Protein AF-A0A6I5H1F7-F1 (afdb_monomer)

Structure (mmCIF, N/CA/C/O backbone):
data_AF-A0A6I5H1F7-F1
#
_entry.id   AF-A0A6I5H1F7-F1
#
loop_
_atom_site.group_PDB
_atom_site.id
_atom_site.type_symbol
_atom_site.label_atom_id
_atom_site.label_alt_id
_atom_site.label_comp_id
_atom_site.label_asym_id
_atom_site.label_entity_id
_atom_site.label_seq_id
_atom_site.pdbx_PDB_ins_code
_atom_site.Cartn_x
_atom_site.Cartn_y
_atom_site.Cartn_z
_atom_site.occupancy
_atom_site.B_iso_or_equiv
_atom_site.auth_seq_id
_atom_site.auth_comp_id
_atom_site.auth_asym_id
_atom_site.auth_atom_id
_atom_site.pdbx_PDB_model_num
ATOM 1 N N . MET A 1 1 ? -7.680 12.497 20.702 1.00 41.53 1 MET A N 1
ATOM 2 C CA . MET A 1 1 ? -7.778 11.546 19.573 1.00 41.53 1 MET A CA 1
ATOM 3 C C . MET A 1 1 ? -6.685 11.901 18.581 1.00 41.53 1 MET A C 1
ATOM 5 O O . MET A 1 1 ? -6.561 13.078 18.273 1.00 41.53 1 MET A O 1
ATOM 9 N N . ALA A 1 2 ? -5.859 10.942 18.157 1.00 44.16 2 ALA A N 1
ATOM 10 C CA . ALA A 1 2 ? -4.909 11.161 17.063 1.00 44.16 2 ALA A CA 1
ATOM 11 C C . ALA A 1 2 ? -5.643 10.944 15.724 1.00 44.16 2 ALA A C 1
ATOM 13 O O . ALA A 1 2 ? -6.486 10.045 15.666 1.00 44.16 2 ALA A O 1
ATOM 14 N N . PRO A 1 3 ? -5.391 11.757 14.683 1.00 44.03 3 PRO A N 1
ATOM 15 C CA . PRO A 1 3 ? -6.043 11.582 13.391 1.00 44.03 3 PRO A CA 1
ATOM 16 C C . PRO A 1 3 ? -5.675 10.220 12.788 1.00 44.03 3 PRO A C 1
ATOM 18 O O . PRO A 1 3 ? -4.517 9.805 12.835 1.00 44.03 3 PRO A O 1
ATOM 21 N N . ALA A 1 4 ? -6.662 9.529 12.217 1.00 49.78 4 ALA A N 1
ATOM 22 C CA . ALA A 1 4 ? -6.399 8.395 11.343 1.00 49.78 4 ALA A CA 1
ATOM 23 C C . ALA A 1 4 ? -5.862 8.951 10.020 1.00 49.78 4 ALA A C 1
ATOM 25 O O . ALA A 1 4 ? -6.544 9.729 9.352 1.00 49.78 4 ALA A O 1
ATOM 26 N N . TYR A 1 5 ? -4.639 8.581 9.649 1.00 52.56 5 TYR A N 1
ATOM 27 C CA . TYR A 1 5 ? -4.125 8.873 8.317 1.00 52.56 5 TYR A CA 1
ATOM 28 C C . TYR A 1 5 ? -4.832 7.935 7.337 1.00 52.56 5 TYR A C 1
ATOM 30 O O . TYR A 1 5 ? -4.542 6.740 7.291 1.00 52.56 5 TYR A O 1
ATOM 38 N N . ALA A 1 6 ? -5.821 8.472 6.620 1.00 46.50 6 ALA A N 1
ATOM 39 C CA . ALA A 1 6 ? -6.436 7.799 5.488 1.00 46.50 6 ALA A CA 1
ATOM 40 C C . ALA A 1 6 ? -5.483 7.942 4.300 1.00 46.50 6 ALA A C 1
ATOM 42 O O . ALA A 1 6 ? -5.375 9.002 3.685 1.00 46.50 6 ALA A O 1
ATOM 43 N N . CYS A 1 7 ? -4.738 6.880 4.051 1.00 60.12 7 CYS A N 1
ATOM 44 C CA . CYS A 1 7 ? -3.971 6.703 2.832 1.00 60.12 7 CYS A CA 1
ATOM 45 C C . CYS A 1 7 ? -4.904 6.086 1.772 1.00 60.12 7 CYS A C 1
ATOM 47 O O . CYS A 1 7 ? -6.022 5.674 2.106 1.00 60.12 7 CYS A O 1
ATOM 49 N N . GLY A 1 8 ? -4.513 6.095 0.495 1.00 59.34 8 GLY A N 1
ATOM 50 C CA . GLY A 1 8 ? -5.417 5.839 -0.641 1.00 59.34 8 GLY A CA 1
ATOM 51 C C . GLY A 1 8 ? -6.175 4.506 -0.573 1.00 59.34 8 GLY A C 1
ATOM 52 O O . GLY A 1 8 ? -7.180 4.330 -1.258 1.00 59.34 8 GLY A O 1
ATOM 53 N N . CYS A 1 9 ? -5.735 3.590 0.289 1.00 67.00 9 CYS A N 1
ATOM 54 C CA . CYS A 1 9 ? -6.270 2.248 0.419 1.00 67.00 9 CYS A CA 1
ATOM 55 C C . CYS A 1 9 ? -6.830 1.928 1.827 1.00 67.00 9 CYS A C 1
ATOM 57 O O . CYS A 1 9 ? -7.041 0.760 2.152 1.00 67.00 9 CYS A O 1
ATOM 59 N N . GLY A 1 10 ? -7.085 2.913 2.697 1.00 77.06 10 GLY A N 1
ATOM 60 C CA . GLY A 1 10 ? -7.856 2.698 3.934 1.00 77.06 10 GLY A CA 1
ATOM 61 C C . GLY A 1 10 ? -7.363 3.442 5.174 1.00 77.06 10 GLY A C 1
ATOM 62 O O . GLY A 1 10 ? -6.468 4.282 5.119 1.00 77.06 10 GLY A O 1
ATOM 63 N N . ALA A 1 11 ? -7.977 3.122 6.316 1.00 84.31 11 ALA A N 1
ATOM 64 C CA . ALA A 1 11 ? -7.687 3.745 7.606 1.00 84.31 11 ALA A CA 1
ATOM 65 C C . ALA A 1 11 ? -7.127 2.732 8.611 1.00 84.31 11 ALA A C 1
ATOM 67 O O . ALA A 1 11 ? -7.703 1.662 8.817 1.00 84.31 11 ALA A O 1
ATOM 68 N N . MET A 1 12 ? -6.027 3.099 9.270 1.00 87.81 12 MET A N 1
ATOM 69 C CA . MET A 1 12 ? -5.457 2.356 10.395 1.00 87.81 12 MET A CA 1
ATOM 70 C C . MET A 1 12 ? -5.896 3.001 11.711 1.00 87.81 12 MET A C 1
ATOM 72 O O . MET A 1 12 ? -5.687 4.195 11.924 1.00 87.81 12 MET A O 1
ATOM 76 N N . VAL A 1 13 ? -6.492 2.208 12.600 1.00 89.31 13 VAL A N 1
ATOM 77 C CA . VAL A 1 13 ? -7.007 2.660 13.898 1.00 89.31 13 VAL A CA 1
ATOM 78 C C . VAL A 1 13 ? -6.245 1.941 15.016 1.00 89.31 13 VAL A C 1
ATOM 80 O O . VAL A 1 13 ? -6.417 0.729 15.182 1.00 89.31 13 VAL A O 1
ATOM 83 N N . PRO A 1 14 ? -5.385 2.644 15.777 1.00 90.25 14 PRO A N 1
ATOM 84 C CA . PRO A 1 14 ? -4.659 2.054 16.895 1.00 90.25 14 PRO A CA 1
ATOM 85 C C . PRO A 1 14 ? -5.554 1.899 18.135 1.00 90.25 14 PRO A C 1
ATOM 87 O O . PRO A 1 14 ? -6.640 2.477 18.224 1.00 90.25 14 PRO A O 1
ATOM 90 N N . GLY A 1 15 ? -5.083 1.133 19.121 1.00 88.88 15 GLY A N 1
ATOM 91 C CA . GLY A 1 15 ? -5.728 1.050 20.433 1.00 88.88 15 GLY A CA 1
ATOM 92 C C . GLY A 1 15 ? -5.624 2.357 21.242 1.00 88.88 15 GLY A C 1
ATOM 93 O O . GLY A 1 15 ? -4.823 3.240 20.907 1.00 88.88 15 GLY A O 1
ATOM 94 N N . PRO A 1 16 ? -6.397 2.499 22.336 1.00 86.94 16 PRO A N 1
ATOM 95 C CA . PRO A 1 16 ? -6.337 3.676 23.201 1.00 86.94 16 PRO A CA 1
ATOM 96 C C . PRO A 1 16 ? -4.911 3.973 23.678 1.00 86.94 16 PRO A C 1
ATOM 98 O O . PRO A 1 16 ? -4.171 3.057 24.020 1.00 86.94 16 PRO A O 1
ATOM 101 N N . ALA A 1 17 ? -4.544 5.257 23.712 1.00 87.56 17 ALA A N 1
ATOM 102 C CA . ALA A 1 17 ? -3.234 5.751 24.156 1.00 87.56 17 ALA A CA 1
ATOM 103 C C . ALA A 1 17 ? -2.002 5.212 23.392 1.00 87.56 17 ALA A C 1
ATOM 105 O O . ALA A 1 17 ? -0.881 5.443 23.833 1.00 87.56 17 ALA A O 1
ATOM 106 N N . THR A 1 18 ? -2.190 4.572 22.234 1.00 90.62 18 THR A N 1
ATOM 107 C CA . THR A 1 18 ? -1.095 4.137 21.348 1.00 90.62 18 THR A CA 1
ATOM 108 C C . THR A 1 18 ? -1.078 4.938 20.051 1.00 90.62 18 THR A C 1
ATOM 110 O O . THR A 1 18 ? -2.039 5.639 19.714 1.00 90.62 18 THR A O 1
ATOM 113 N N . ARG A 1 19 ? 0.037 4.871 19.329 1.00 89.19 19 ARG A N 1
ATOM 114 C CA . ARG A 1 19 ? 0.276 5.598 18.085 1.00 89.19 19 ARG A CA 1
ATOM 115 C C . ARG A 1 19 ? 0.650 4.633 16.979 1.00 89.19 19 ARG A C 1
ATOM 117 O O . ARG A 1 19 ? 1.294 3.609 17.197 1.00 89.19 19 ARG A O 1
ATOM 124 N N . ILE A 1 20 ? 0.266 5.018 15.773 1.00 88.88 20 ILE A N 1
ATOM 125 C CA . ILE A 1 20 ? 0.617 4.316 14.552 1.00 88.88 20 ILE A CA 1
ATOM 126 C C . ILE A 1 20 ? 0.878 5.340 13.455 1.00 88.88 20 ILE A C 1
ATOM 128 O O . ILE A 1 20 ? 0.204 6.370 13.389 1.00 88.88 20 ILE A O 1
ATOM 132 N N . ALA A 1 21 ? 1.862 5.062 12.615 1.00 87.38 21 ALA A N 1
ATOM 133 C CA . ALA A 1 21 ? 2.161 5.836 11.426 1.00 87.38 21 ALA A CA 1
ATOM 134 C C . ALA A 1 21 ? 2.420 4.873 10.269 1.00 87.38 21 ALA A C 1
ATOM 136 O O . ALA A 1 21 ? 3.134 3.881 10.424 1.00 87.38 21 ALA A O 1
ATOM 137 N N . VAL A 1 22 ? 1.833 5.173 9.114 1.00 87.44 22 VAL A N 1
ATOM 138 C CA . VAL A 1 22 ? 2.132 4.480 7.860 1.00 87.44 22 VAL A CA 1
ATOM 139 C C . VAL A 1 22 ? 3.224 5.285 7.169 1.00 87.44 22 VAL A C 1
ATOM 141 O O . VAL A 1 22 ? 3.000 6.443 6.827 1.00 87.44 22 VAL A O 1
ATOM 144 N N . SER A 1 23 ? 4.419 4.712 7.035 1.00 88.38 23 SER A N 1
ATOM 145 C CA . SER A 1 23 ? 5.569 5.398 6.430 1.00 88.38 23 SER A CA 1
ATOM 146 C C . SER A 1 23 ? 5.723 5.111 4.939 1.00 88.38 23 SER A C 1
ATOM 148 O O . SER A 1 23 ? 6.419 5.851 4.255 1.00 88.38 23 SER A O 1
ATOM 150 N N . ASP A 1 24 ? 5.108 4.034 4.452 1.00 87.19 24 ASP A N 1
ATOM 151 C CA . ASP A 1 24 ? 5.087 3.665 3.038 1.00 87.19 24 ASP A CA 1
ATOM 152 C C . ASP A 1 24 ? 3.800 2.893 2.724 1.00 87.19 24 ASP A C 1
ATOM 154 O O . ASP A 1 24 ? 3.374 2.035 3.507 1.00 87.19 24 ASP A O 1
ATOM 158 N N . GLU A 1 25 ? 3.195 3.202 1.580 1.00 88.00 25 GLU A N 1
ATOM 159 C CA . GLU A 1 25 ? 2.012 2.535 1.042 1.00 88.00 25 GLU A CA 1
ATOM 160 C C . GLU A 1 25 ? 2.253 2.226 -0.435 1.00 88.00 25 GLU A C 1
ATOM 162 O O . GLU A 1 25 ?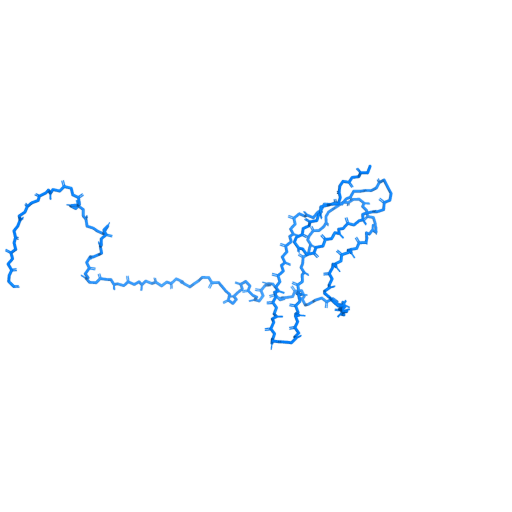 2.524 3.116 -1.240 1.00 88.00 25 GLU A O 1
ATOM 167 N N . GLN A 1 26 ? 2.119 0.951 -0.799 1.00 88.56 26 GLN A N 1
ATOM 168 C CA . GLN A 1 26 ? 2.200 0.508 -2.184 1.00 88.56 26 GLN A CA 1
ATOM 169 C C . GLN A 1 26 ? 1.039 -0.417 -2.509 1.00 88.56 26 GLN A C 1
ATOM 171 O O . GLN A 1 26 ? 0.731 -1.346 -1.755 1.00 88.56 26 GLN A O 1
ATOM 176 N N . SER A 1 27 ? 0.425 -0.195 -3.666 1.00 89.44 27 SER A N 1
ATOM 177 C CA . SER A 1 27 ? -0.697 -0.987 -4.147 1.00 89.44 27 SER A CA 1
ATOM 178 C C . SER A 1 27 ? -0.526 -1.372 -5.611 1.00 89.44 27 SER A C 1
ATOM 180 O O . SER A 1 27 ? 0.092 -0.668 -6.410 1.00 89.44 27 SER A O 1
ATOM 182 N N . VAL A 1 28 ? -1.062 -2.539 -5.952 1.00 90.19 28 VAL A N 1
ATOM 183 C CA . VAL A 1 28 ? -1.154 -3.045 -7.320 1.00 90.19 28 VAL A CA 1
ATOM 184 C C . VAL A 1 28 ? -2.601 -3.410 -7.562 1.00 90.19 28 VAL A C 1
ATOM 186 O O . VAL A 1 28 ? -3.177 -4.195 -6.805 1.00 90.19 28 VAL A O 1
ATOM 189 N N . LEU A 1 29 ? -3.164 -2.850 -8.627 1.00 90.06 29 LEU A N 1
ATOM 190 C CA . LEU A 1 29 ? -4.532 -3.102 -9.038 1.00 90.06 29 LEU A CA 1
ATOM 191 C C . LEU A 1 29 ? -4.533 -3.968 -10.291 1.00 90.06 29 LEU A C 1
ATOM 193 O O . LEU A 1 29 ? -3.827 -3.694 -11.263 1.00 90.06 29 LEU A O 1
ATOM 197 N N . ARG A 1 30 ? -5.364 -5.005 -10.276 1.00 90.81 30 ARG A N 1
ATOM 198 C CA . ARG A 1 30 ? -5.721 -5.780 -11.460 1.00 90.81 30 ARG A CA 1
ATOM 199 C C . ARG A 1 30 ? -7.235 -5.778 -11.597 1.00 90.81 30 ARG A C 1
ATOM 201 O O . ARG A 1 30 ? -7.941 -6.165 -10.671 1.00 90.81 30 ARG A O 1
ATOM 208 N N . TRP A 1 31 ? -7.704 -5.420 -12.783 1.00 92.19 31 TRP A N 1
ATOM 209 C CA . TRP A 1 31 ? -9.107 -5.479 -13.171 1.00 92.19 31 TRP A CA 1
ATOM 210 C C . TRP A 1 31 ? -9.251 -6.358 -14.409 1.00 92.19 31 TRP A C 1
ATOM 212 O O . TRP A 1 31 ? -8.496 -6.200 -15.366 1.00 92.19 31 TRP A O 1
ATOM 222 N N . ASP A 1 32 ? -10.204 -7.287 -14.393 1.00 92.69 32 ASP A N 1
ATOM 223 C CA . ASP A 1 32 ? -10.489 -8.176 -15.531 1.00 92.69 32 ASP A CA 1
ATOM 224 C C . ASP A 1 32 ? -11.845 -7.900 -16.206 1.00 92.69 32 ASP A C 1
ATOM 226 O O . ASP A 1 32 ? -12.320 -8.705 -17.002 1.00 92.69 32 ASP A O 1
ATOM 230 N N . GLY A 1 33 ? -12.478 -6.765 -15.895 1.00 92.75 33 GLY A N 1
ATOM 231 C CA . GLY A 1 33 ? -13.826 -6.433 -16.365 1.00 92.75 33 GLY A CA 1
ATOM 232 C C . GLY A 1 33 ? -14.936 -6.822 -15.389 1.00 92.75 33 GLY A C 1
ATOM 233 O O . GLY A 1 33 ? -16.050 -6.317 -15.521 1.00 92.75 33 GLY A O 1
ATOM 234 N N . ARG A 1 34 ? -14.653 -7.678 -14.398 1.00 91.25 34 ARG A N 1
ATOM 235 C CA . ARG A 1 34 ? -15.645 -8.125 -13.409 1.00 91.25 34 ARG A CA 1
ATOM 236 C C . ARG A 1 34 ? -15.126 -8.123 -11.975 1.00 91.25 34 ARG A C 1
ATOM 238 O O . ARG A 1 34 ? -15.896 -7.842 -11.060 1.00 91.25 34 ARG A O 1
ATOM 245 N N . GLN A 1 35 ? -13.862 -8.471 -11.771 1.00 90.75 35 GLN A N 1
ATOM 246 C CA . GLN A 1 35 ? -13.239 -8.564 -10.462 1.00 90.75 35 GLN A CA 1
ATOM 247 C C . GLN A 1 35 ? -12.042 -7.622 -10.360 1.00 90.75 35 GLN A C 1
ATOM 249 O O . GLN A 1 35 ? -11.130 -7.642 -11.189 1.00 90.75 35 GLN A O 1
ATOM 254 N N . GLU A 1 36 ? -12.034 -6.844 -9.280 1.00 91.19 36 GLU A N 1
ATOM 255 C CA . GLU A 1 36 ? -10.886 -6.052 -8.869 1.00 91.19 36 GLU A CA 1
ATOM 256 C C . GLU A 1 36 ? -10.076 -6.842 -7.845 1.00 91.19 36 GLU A C 1
ATOM 258 O O . GLU A 1 36 ? -10.611 -7.430 -6.901 1.00 91.19 36 GLU A O 1
ATOM 263 N N . GLN A 1 37 ? -8.769 -6.887 -8.061 1.00 92.00 37 GLN A N 1
ATOM 264 C CA . GLN A 1 37 ? -7.808 -7.441 -7.127 1.00 92.00 37 GLN A CA 1
ATOM 265 C C . GLN A 1 37 ? -6.843 -6.335 -6.738 1.00 92.00 37 GLN A C 1
ATOM 267 O O . GLN A 1 37 ? -6.157 -5.779 -7.594 1.00 92.00 37 GLN A O 1
ATOM 272 N N . ILE A 1 38 ? -6.786 -6.054 -5.441 1.00 91.19 38 ILE A N 1
ATOM 273 C CA . ILE A 1 38 ? -5.870 -5.083 -4.858 1.00 91.19 38 ILE A CA 1
ATOM 274 C C . ILE A 1 38 ? -4.884 -5.867 -3.999 1.00 91.19 38 ILE A C 1
ATOM 276 O O . ILE A 1 38 ? -5.276 -6.493 -3.013 1.00 91.19 38 ILE A O 1
ATOM 280 N N . VAL A 1 39 ? -3.607 -5.863 -4.381 1.00 92.56 39 VAL A N 1
ATOM 281 C CA . VAL A 1 39 ? -2.526 -6.341 -3.511 1.00 92.56 39 VAL A CA 1
ATOM 282 C C . VAL A 1 39 ? -1.853 -5.130 -2.905 1.00 92.56 39 VAL A C 1
ATOM 284 O O . VAL A 1 39 ? -1.469 -4.212 -3.625 1.00 92.56 39 VAL A O 1
ATOM 287 N N . MET A 1 40 ? -1.714 -5.133 -1.585 1.00 90.25 40 MET A N 1
ATOM 288 C CA . MET A 1 40 ? -1.225 -3.979 -0.853 1.00 90.25 40 MET A CA 1
ATOM 289 C C . MET A 1 40 ? -0.106 -4.348 0.108 1.00 90.25 40 MET A C 1
ATOM 291 O O . MET A 1 40 ? -0.135 -5.403 0.746 1.00 90.25 40 MET A O 1
ATOM 295 N N . ARG A 1 41 ? 0.857 -3.437 0.227 1.00 91.00 41 ARG A N 1
ATOM 296 C CA . ARG A 1 41 ? 1.911 -3.452 1.232 1.00 91.00 41 ARG A CA 1
ATOM 297 C C . ARG A 1 41 ? 1.903 -2.123 1.978 1.00 91.00 41 ARG A C 1
ATOM 299 O O . ARG A 1 41 ? 1.938 -1.065 1.361 1.00 91.00 41 ARG A O 1
ATOM 306 N N . LEU A 1 42 ? 1.862 -2.210 3.303 1.00 89.31 42 LEU A N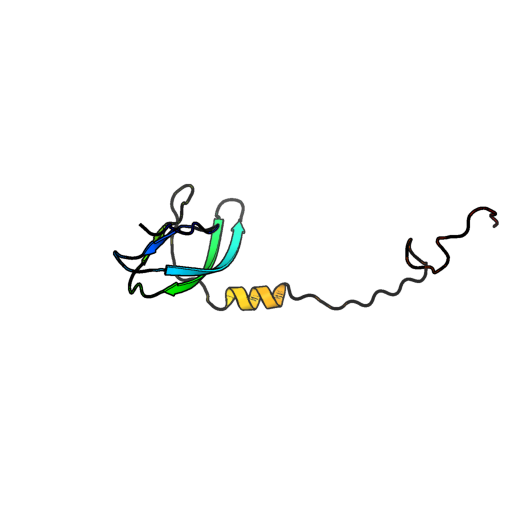 1
ATOM 307 C CA . LEU A 1 42 ? 1.935 -1.071 4.211 1.00 89.31 42 LEU A CA 1
ATOM 308 C C . LEU A 1 42 ? 3.150 -1.260 5.114 1.00 89.31 42 LEU A C 1
ATOM 310 O O . LEU A 1 42 ? 3.287 -2.313 5.740 1.00 89.31 42 LEU A O 1
ATOM 314 N N . THR A 1 43 ? 4.003 -0.244 5.209 1.00 89.25 43 THR A N 1
ATOM 315 C CA . THR A 1 43 ? 5.042 -0.193 6.242 1.00 89.25 43 THR A CA 1
ATOM 316 C C . THR A 1 43 ? 4.511 0.625 7.404 1.00 89.25 43 THR A C 1
ATOM 318 O O . THR A 1 43 ? 4.210 1.810 7.261 1.00 89.25 43 THR A O 1
ATOM 321 N N . VAL A 1 44 ? 4.357 -0.033 8.549 1.00 88.69 44 VAL A N 1
ATOM 322 C CA . VAL A 1 44 ? 3.655 0.515 9.705 1.00 88.69 44 VAL A CA 1
ATOM 323 C C . VAL A 1 44 ? 4.596 0.544 10.900 1.00 88.69 44 VAL A C 1
ATOM 325 O O . VAL A 1 44 ? 5.138 -0.487 11.292 1.00 88.69 44 VAL A O 1
ATOM 328 N N . GLY A 1 45 ? 4.783 1.729 11.474 1.00 90.19 45 GLY A N 1
ATOM 329 C CA . GLY A 1 45 ? 5.543 1.942 12.703 1.00 90.19 45 GLY A CA 1
ATOM 330 C C . GLY A 1 45 ? 4.645 2.426 13.839 1.00 90.19 45 GLY A C 1
ATOM 331 O O . GLY A 1 45 ? 3.580 2.997 13.602 1.00 90.19 45 GLY A O 1
ATOM 332 N N . GLY A 1 46 ? 5.074 2.219 15.083 1.00 89.81 46 GLY A N 1
ATOM 333 C CA . GLY A 1 46 ? 4.343 2.668 16.267 1.00 89.81 46 GLY A CA 1
ATOM 334 C C . GLY A 1 46 ? 4.580 1.787 17.489 1.00 89.81 46 GLY A C 1
ATOM 335 O O . GLY A 1 46 ? 5.346 0.828 17.438 1.00 89.81 46 GLY A O 1
ATOM 336 N N . ASP A 1 47 ? 3.899 2.124 18.582 1.00 92.12 47 ASP A N 1
ATOM 337 C CA . ASP A 1 47 ? 3.896 1.378 19.849 1.00 92.12 47 ASP A CA 1
ATOM 338 C C . ASP A 1 47 ? 2.599 0.568 20.057 1.00 92.12 47 ASP A C 1
ATOM 340 O O . ASP A 1 47 ? 2.410 -0.092 21.080 1.00 92.12 47 ASP A O 1
ATOM 344 N N . ALA A 1 48 ? 1.700 0.580 19.071 1.00 89.12 48 ALA A N 1
ATOM 345 C CA . ALA A 1 48 ? 0.454 -0.168 19.104 1.00 89.12 48 ALA A CA 1
ATOM 346 C C . ALA A 1 48 ? 0.687 -1.675 18.879 1.00 89.12 48 ALA A C 1
ATOM 348 O O . ALA A 1 48 ? 0.999 -2.110 17.774 1.00 89.12 48 ALA A O 1
ATOM 349 N N . GLY A 1 49 ? 0.442 -2.502 19.902 1.00 88.38 49 GLY A N 1
ATOM 350 C CA . GLY A 1 49 ? 0.487 -3.970 19.770 1.00 88.38 49 GLY A CA 1
ATOM 351 C C . GLY A 1 49 ? -0.681 -4.574 18.972 1.00 88.38 49 GLY A C 1
ATOM 352 O O . GLY A 1 49 ? -0.651 -5.752 18.622 1.00 88.38 49 GLY A O 1
ATOM 353 N N . ARG A 1 50 ? -1.733 -3.786 18.710 1.00 89.00 50 ARG A N 1
ATOM 354 C CA . ARG A 1 50 ? -2.885 -4.143 17.869 1.00 89.00 50 ARG A CA 1
ATOM 355 C C . ARG A 1 50 ? -3.399 -2.897 17.158 1.00 89.00 50 ARG A C 1
ATOM 357 O O . ARG A 1 50 ? -3.434 -1.819 17.749 1.00 89.00 50 ARG A O 1
ATOM 364 N N . ALA A 1 51 ? -3.864 -3.074 15.929 1.00 88.75 51 ALA A N 1
ATOM 365 C CA . ALA A 1 51 ? -4.546 -2.044 15.163 1.00 88.75 51 ALA A CA 1
ATOM 366 C C . ALA A 1 51 ? -5.658 -2.678 14.324 1.00 88.75 51 ALA A C 1
ATOM 368 O O . ALA A 1 51 ? -5.553 -3.837 13.918 1.00 88.75 51 ALA A O 1
ATOM 369 N N . ALA A 1 52 ? -6.717 -1.916 14.072 1.00 89.88 52 ALA A N 1
ATOM 370 C CA . ALA A 1 52 ? -7.719 -2.265 13.078 1.00 89.88 52 ALA A CA 1
ATOM 371 C C . ALA A 1 52 ? -7.377 -1.587 11.750 1.00 89.88 52 ALA A C 1
ATOM 373 O O . ALA A 1 52 ? -6.941 -0.436 11.734 1.00 89.88 52 ALA A O 1
ATOM 374 N N . TRP A 1 53 ? -7.612 -2.293 10.649 1.00 88.94 53 TRP A N 1
ATOM 375 C CA . TRP A 1 53 ? -7.530 -1.736 9.306 1.00 88.94 53 TRP A CA 1
ATOM 376 C C . TRP A 1 53 ? -8.921 -1.737 8.674 1.00 88.94 53 TRP A C 1
ATOM 378 O O . TRP A 1 53 ? -9.605 -2.762 8.667 1.00 88.94 53 TRP A O 1
ATOM 388 N N . ILE A 1 54 ? -9.346 -0.579 8.178 1.00 88.44 54 ILE A N 1
ATOM 389 C CA . ILE A 1 54 ? -10.646 -0.369 7.544 1.00 88.44 54 ILE A CA 1
ATOM 390 C C . ILE A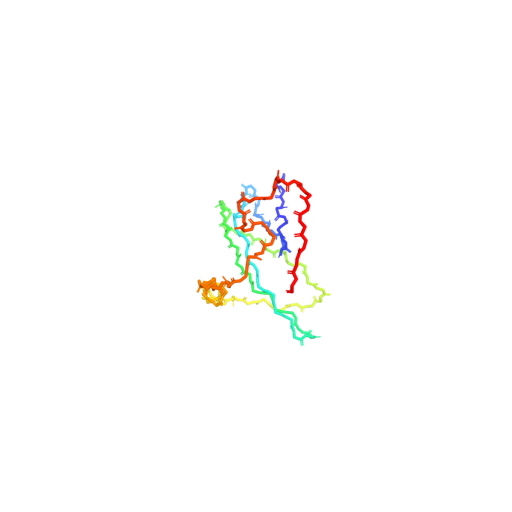 1 54 ? -10.412 -0.080 6.063 1.00 88.44 54 ILE A C 1
ATOM 392 O O . ILE A 1 54 ? -9.835 0.953 5.720 1.00 88.44 54 ILE A O 1
ATOM 396 N N . MET A 1 55 ? -10.904 -0.967 5.197 1.00 88.50 55 MET A N 1
ATOM 397 C CA . MET A 1 55 ? -10.898 -0.798 3.743 1.00 88.50 55 MET A CA 1
ATOM 398 C C . MET A 1 55 ? -12.335 -0.701 3.223 1.00 88.50 55 MET A C 1
ATOM 400 O O . MET A 1 55 ? -13.070 -1.691 3.295 1.00 88.50 55 MET A O 1
ATOM 404 N N . PRO A 1 56 ? -12.758 0.463 2.700 1.00 86.06 56 PRO A N 1
ATOM 405 C CA . PRO A 1 56 ? -14.013 0.569 1.973 1.00 86.06 56 PRO A CA 1
ATOM 406 C C . PRO A 1 56 ? -13.957 -0.294 0.711 1.00 86.06 56 PRO A C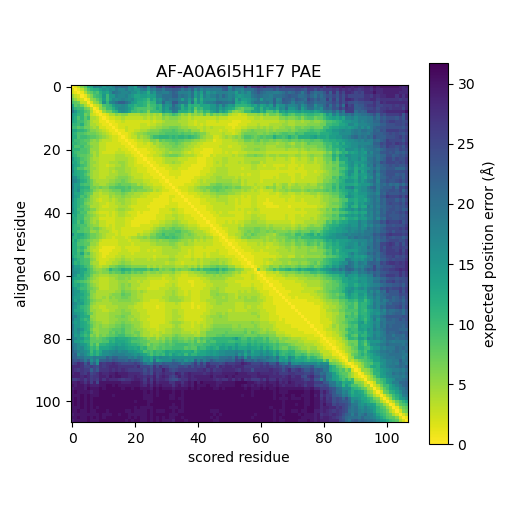 1
ATOM 408 O O . PRO A 1 56 ? -13.003 -0.210 -0.058 1.00 86.06 56 PRO A O 1
ATOM 411 N N . VAL A 1 57 ? -14.986 -1.107 0.488 1.00 87.38 57 VAL A N 1
ATOM 412 C CA . VAL A 1 57 ? -15.143 -1.894 -0.739 1.00 87.38 57 VAL A CA 1
ATOM 413 C C . VAL A 1 57 ? -16.539 -1.646 -1.309 1.00 87.38 57 VAL A C 1
ATOM 415 O O . VAL A 1 57 ? -17.481 -1.505 -0.528 1.00 87.38 57 VAL A O 1
ATOM 418 N N . PRO A 1 58 ? -16.722 -1.591 -2.642 1.00 81.69 58 PRO A N 1
ATOM 419 C CA . PRO A 1 58 ? -18.024 -1.256 -3.230 1.00 81.69 58 PRO A CA 1
ATOM 420 C C . PRO A 1 58 ? -19.127 -2.277 -2.906 1.00 81.69 58 PRO A C 1
ATOM 422 O O . PRO A 1 58 ? -20.311 -1.983 -3.031 1.00 81.69 58 PRO A O 1
ATOM 425 N N . HIS A 1 59 ? -18.738 -3.499 -2.541 1.00 84.50 59 HIS A N 1
ATOM 426 C CA . HIS A 1 59 ? -19.638 -4.599 -2.206 1.00 84.50 59 HIS A CA 1
ATOM 427 C C . HIS A 1 59 ? -19.000 -5.499 -1.134 1.00 84.50 59 HIS A C 1
ATOM 429 O O . HIS A 1 59 ? -18.767 -5.065 -0.012 1.00 84.50 59 HIS A O 1
ATOM 435 N N . ARG A 1 60 ? -18.708 -6.763 -1.451 1.00 87.38 60 ARG A N 1
ATOM 436 C CA . ARG A 1 60 ? -18.056 -7.726 -0.560 1.00 87.38 60 ARG A CA 1
ATOM 437 C C . ARG A 1 60 ? -16.691 -8.092 -1.126 1.00 87.38 60 ARG A C 1
ATOM 439 O O . ARG A 1 60 ? -16.600 -8.473 -2.286 1.00 87.38 60 ARG A O 1
ATOM 446 N N . ALA A 1 61 ? -15.665 -8.054 -0.284 1.00 89.69 61 ALA A N 1
ATOM 447 C CA . ALA A 1 61 ? -14.322 -8.498 -0.632 1.00 89.69 61 ALA A CA 1
ATOM 448 C C . ALA A 1 61 ? -13.887 -9.680 0.239 1.00 89.69 61 ALA A C 1
ATOM 450 O O . ALA A 1 61 ? -14.325 -9.828 1.381 1.00 89.69 61 ALA A O 1
ATOM 451 N N . ALA A 1 62 ? -13.008 -10.512 -0.313 1.00 92.75 62 ALA A N 1
ATOM 452 C CA . ALA A 1 62 ? -12.261 -11.506 0.442 1.00 92.75 62 ALA A CA 1
ATOM 453 C C . ALA A 1 62 ? -10.860 -10.955 0.721 1.00 92.75 62 ALA A C 1
ATOM 455 O O . ALA A 1 62 ? -10.191 -10.474 -0.194 1.00 92.75 62 ALA A O 1
ATOM 456 N N . VAL A 1 63 ? -10.414 -11.050 1.973 1.00 92.38 63 VAL A N 1
ATOM 457 C CA . VAL A 1 63 ? -9.081 -10.608 2.393 1.00 92.38 63 VAL A CA 1
ATOM 458 C C . VAL A 1 63 ? -8.230 -11.831 2.690 1.00 92.38 63 VAL A C 1
ATOM 460 O O . VAL A 1 63 ? -8.662 -12.760 3.369 1.00 92.38 63 VAL A O 1
ATOM 463 N N . ARG A 1 64 ? -7.009 -11.828 2.164 1.00 94.50 64 ARG A N 1
ATOM 464 C CA . ARG A 1 64 ? -5.999 -12.859 2.394 1.00 94.50 64 ARG A CA 1
ATOM 465 C C . ARG A 1 64 ? -4.619 -12.221 2.396 1.00 94.50 64 ARG A C 1
ATOM 467 O O . ARG A 1 64 ? -4.440 -11.147 1.823 1.00 94.50 64 ARG A O 1
ATOM 474 N N . LEU A 1 65 ? -3.649 -12.901 2.998 1.00 94.50 65 LEU A N 1
ATOM 475 C CA . LEU A 1 65 ? -2.252 -12.493 2.888 1.00 94.50 65 LEU A CA 1
ATOM 476 C C . LEU A 1 65 ? -1.813 -12.544 1.415 1.00 94.50 65 LEU A C 1
ATOM 478 O O . LEU A 1 65 ? -2.126 -13.495 0.689 1.00 94.50 65 LEU A O 1
ATOM 482 N N . GLY A 1 66 ? -1.148 -11.476 0.975 1.00 90.94 66 GLY A N 1
ATOM 483 C CA . GLY A 1 66 ? -0.581 -11.363 -0.366 1.00 90.94 66 GLY A CA 1
ATOM 484 C C . GLY A 1 66 ? 0.747 -12.109 -0.496 1.00 90.94 66 GLY A C 1
ATOM 485 O O . GLY A 1 66 ? 1.353 -12.499 0.500 1.00 90.94 66 GLY A O 1
ATOM 486 N N . ASP A 1 67 ? 1.207 -12.280 -1.735 1.00 93.50 67 ASP A N 1
ATOM 487 C CA . ASP A 1 67 ? 2.547 -12.800 -2.011 1.00 93.50 67 ASP A CA 1
ATOM 488 C C . ASP A 1 67 ? 3.596 -11.705 -1.725 1.00 93.50 67 ASP A C 1
ATOM 490 O O . ASP A 1 67 ? 3.560 -10.653 -2.376 1.00 93.50 67 ASP A O 1
ATOM 494 N N . PRO A 1 68 ? 4.536 -11.916 -0.782 1.00 90.94 68 PRO A N 1
ATOM 495 C CA . PRO A 1 68 ? 5.561 -10.924 -0.468 1.00 90.94 68 PRO A CA 1
ATOM 496 C C . PRO A 1 68 ? 6.519 -10.642 -1.638 1.00 90.94 68 PRO A C 1
ATOM 498 O O . PRO A 1 68 ? 7.118 -9.566 -1.678 1.00 90.94 68 PRO A O 1
ATOM 501 N N . ALA A 1 69 ? 6.663 -11.563 -2.599 1.00 93.88 69 ALA A N 1
ATOM 502 C CA . ALA A 1 69 ? 7.566 -11.410 -3.737 1.00 93.88 69 ALA A CA 1
ATOM 503 C C . ALA A 1 69 ? 6.991 -10.535 -4.865 1.00 93.88 69 ALA A C 1
ATOM 505 O O . ALA A 1 69 ? 7.756 -10.051 -5.703 1.00 93.88 69 ALA A O 1
ATOM 506 N N . LEU A 1 70 ? 5.674 -10.290 -4.884 1.00 94.19 70 LEU A N 1
ATOM 507 C CA . LEU A 1 70 ? 4.987 -9.610 -5.988 1.00 94.19 70 LEU A CA 1
ATOM 508 C C . LEU A 1 70 ? 5.617 -8.255 -6.336 1.00 94.19 70 LEU A C 1
ATOM 510 O O . LEU A 1 70 ? 5.903 -7.978 -7.499 1.00 94.19 70 LEU A O 1
ATOM 514 N N . PHE A 1 71 ? 5.850 -7.406 -5.334 1.00 93.00 71 PHE A N 1
ATOM 515 C CA . PHE A 1 71 ? 6.389 -6.063 -5.565 1.00 93.00 71 PHE A CA 1
ATOM 516 C C . PHE A 1 71 ? 7.820 -6.097 -6.111 1.00 93.00 71 PHE A C 1
ATOM 518 O O . PHE A 1 71 ? 8.169 -5.275 -6.954 1.00 93.00 71 PHE A O 1
ATOM 525 N N . ALA A 1 72 ? 8.637 -7.063 -5.681 1.00 93.75 72 ALA A N 1
ATOM 526 C CA . ALA A 1 72 ? 9.990 -7.237 -6.206 1.00 93.75 72 ALA A CA 1
ATOM 527 C C . ALA A 1 72 ? 9.967 -7.722 -7.665 1.00 93.75 72 ALA A C 1
ATOM 529 O O . ALA A 1 72 ? 10.715 -7.215 -8.499 1.00 93.75 72 ALA A O 1
ATOM 530 N N . GLN A 1 73 ? 9.066 -8.653 -7.992 1.00 95.62 73 GLN A N 1
ATOM 531 C CA . GLN A 1 73 ? 8.871 -9.130 -9.363 1.00 95.62 73 GLN A CA 1
ATOM 532 C C . GLN A 1 73 ? 8.397 -8.006 -10.288 1.00 95.62 73 GLN A C 1
ATOM 534 O O . GLN A 1 73 ? 8.940 -7.843 -11.379 1.00 95.62 73 GLN A O 1
ATOM 539 N N . LEU A 1 74 ? 7.430 -7.197 -9.844 1.00 94.31 74 LEU A N 1
ATOM 540 C CA . LEU A 1 74 ? 6.948 -6.047 -10.607 1.00 94.31 74 LEU A CA 1
ATOM 541 C C . LEU A 1 74 ? 8.045 -5.010 -10.816 1.00 94.31 74 LEU A C 1
ATOM 543 O O . LEU A 1 74 ? 8.224 -4.572 -11.946 1.00 94.31 74 LEU A O 1
ATOM 547 N N . ALA A 1 75 ? 8.811 -4.674 -9.774 1.00 93.12 75 ALA A N 1
ATOM 548 C CA . ALA A 1 75 ? 9.946 -3.761 -9.890 1.00 93.12 75 ALA A CA 1
ATOM 549 C C . ALA A 1 75 ? 10.963 -4.236 -10.942 1.00 93.12 75 ALA A C 1
ATOM 551 O O . ALA A 1 75 ? 11.466 -3.424 -11.715 1.00 93.12 75 ALA A O 1
ATOM 552 N N . GLY A 1 76 ? 11.219 -5.546 -11.018 1.00 95.94 76 GLY A N 1
ATOM 553 C CA . GLY A 1 76 ? 12.044 -6.136 -12.073 1.00 95.94 76 GLY A CA 1
ATOM 554 C C . GLY A 1 76 ? 11.399 -6.057 -13.461 1.00 95.94 76 GLY A C 1
ATOM 555 O O . GLY A 1 76 ? 12.066 -5.701 -14.429 1.00 95.94 76 GLY A O 1
ATOM 556 N N . ALA A 1 77 ? 10.102 -6.349 -13.569 1.00 95.44 77 ALA A N 1
ATOM 557 C CA . ALA A 1 77 ? 9.380 -6.368 -14.841 1.00 95.44 77 ALA A CA 1
ATOM 558 C C . ALA A 1 77 ? 9.222 -4.977 -15.478 1.00 95.44 77 ALA A C 1
ATOM 560 O O . ALA A 1 77 ? 9.222 -4.864 -16.703 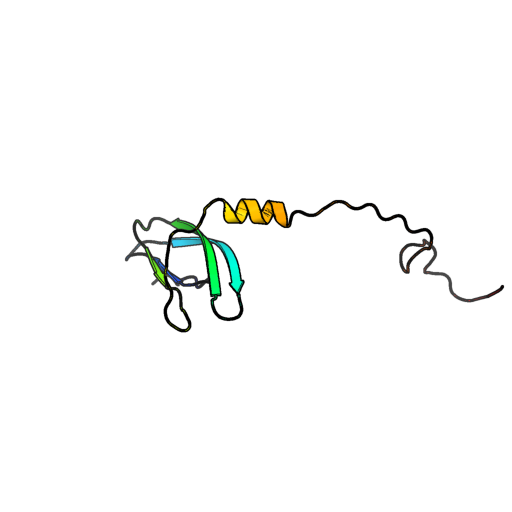1.00 95.44 77 ALA A O 1
ATOM 561 N N . VAL A 1 78 ? 9.096 -3.924 -14.663 1.00 93.25 78 VAL A N 1
ATOM 562 C CA . VAL A 1 78 ? 8.979 -2.532 -15.136 1.00 93.25 78 VAL A CA 1
ATOM 563 C C . VAL A 1 78 ? 10.308 -1.779 -15.123 1.00 93.25 78 VAL A C 1
ATOM 565 O O . VAL A 1 78 ? 10.328 -0.566 -15.338 1.00 93.25 78 VAL A O 1
ATOM 568 N N . ALA A 1 79 ? 11.420 -2.471 -14.859 1.00 96.12 79 ALA A N 1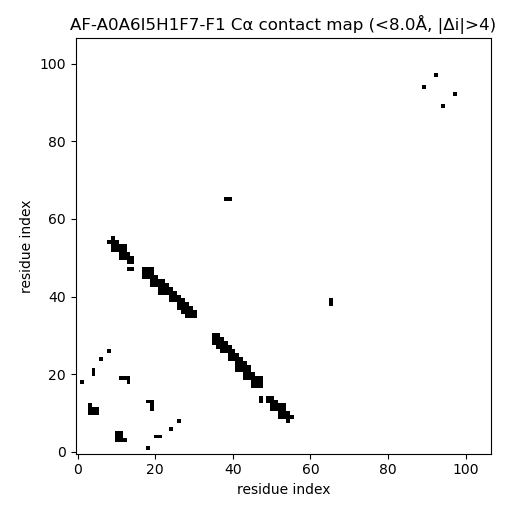
ATOM 569 C CA . ALA A 1 79 ? 12.727 -1.843 -14.804 1.00 96.12 79 ALA A CA 1
ATOM 570 C C . ALA A 1 79 ? 13.059 -1.153 -16.144 1.00 96.12 79 ALA A C 1
ATOM 572 O O . ALA A 1 79 ? 12.817 -1.714 -17.219 1.00 96.12 79 ALA A O 1
ATOM 573 N N . PRO A 1 80 ? 13.624 0.067 -16.110 1.00 93.44 80 PRO A N 1
ATOM 574 C CA . PRO A 1 80 ? 13.975 0.785 -17.324 1.00 93.44 80 PRO A CA 1
ATOM 575 C C . PRO A 1 80 ? 15.045 0.027 -18.114 1.00 93.44 80 PRO A C 1
ATOM 577 O O . PRO A 1 80 ? 15.995 -0.518 -17.552 1.00 93.44 80 PRO A O 1
ATOM 580 N N . VAL A 1 81 ? 14.925 0.043 -19.443 1.00 92.44 81 VAL A N 1
ATOM 581 C CA . VAL A 1 81 ? 15.918 -0.547 -20.346 1.00 92.44 81 VAL A CA 1
ATOM 582 C C . VAL A 1 81 ? 16.689 0.564 -21.042 1.00 92.44 81 VAL A C 1
ATOM 584 O O . VAL A 1 81 ? 16.099 1.402 -21.726 1.00 92.44 81 VAL A O 1
ATOM 587 N N . HIS A 1 82 ? 18.015 0.553 -20.912 1.00 90.06 82 HIS A N 1
ATOM 588 C CA . HIS A 1 82 ? 18.865 1.486 -21.643 1.00 90.06 82 HIS A CA 1
ATOM 589 C C . HIS A 1 82 ? 18.788 1.205 -23.152 1.00 90.06 82 HIS A C 1
ATOM 591 O O . HIS A 1 82 ? 18.971 0.070 -23.603 1.00 90.06 82 HIS A O 1
ATOM 597 N N . ARG A 1 83 ? 18.491 2.240 -23.943 1.00 88.94 83 ARG A N 1
ATOM 598 C CA . ARG A 1 83 ? 18.399 2.166 -25.406 1.00 88.94 83 ARG A CA 1
ATOM 599 C C . ARG A 1 83 ? 19.152 3.336 -26.019 1.00 88.94 83 ARG A C 1
ATOM 601 O O . ARG A 1 83 ? 18.721 4.478 -25.899 1.00 88.94 83 ARG A O 1
ATOM 608 N N . THR A 1 84 ? 20.234 3.043 -26.727 1.00 88.56 84 THR A N 1
ATOM 609 C CA . THR A 1 84 ? 20.910 4.028 -27.571 1.00 88.56 84 THR A CA 1
ATOM 610 C C . THR A 1 84 ? 20.140 4.150 -28.883 1.00 88.56 84 THR A C 1
ATOM 612 O O . THR A 1 84 ? 19.939 3.156 -29.582 1.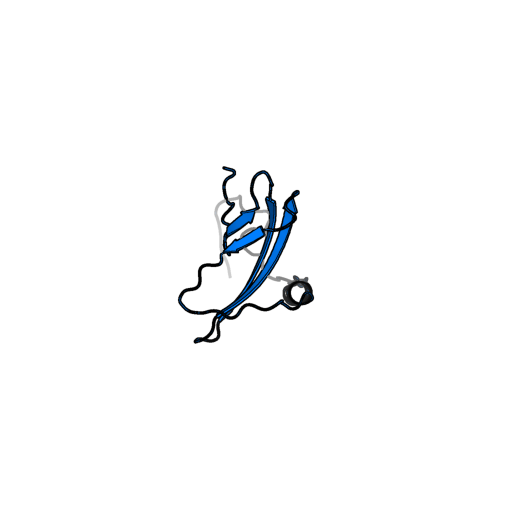00 88.56 84 THR A O 1
ATOM 615 N N . ARG A 1 85 ? 19.671 5.357 -29.210 1.00 83.31 85 ARG A N 1
ATOM 616 C CA . ARG A 1 85 ? 19.079 5.665 -30.516 1.00 83.31 85 ARG A CA 1
ATOM 617 C C . ARG A 1 85 ? 20.035 6.574 -31.273 1.00 83.31 85 ARG A C 1
ATOM 619 O O . ARG A 1 85 ? 20.392 7.634 -30.776 1.00 83.31 85 ARG A O 1
ATOM 626 N N . TYR A 1 86 ? 20.435 6.147 -32.464 1.00 80.38 86 TYR A N 1
ATOM 627 C CA . TYR A 1 86 ? 21.217 6.971 -33.376 1.00 80.38 86 TYR A CA 1
ATOM 628 C C . TYR A 1 86 ? 20.256 7.719 -34.293 1.00 80.38 86 TYR A C 1
ATOM 630 O O . TYR A 1 86 ? 19.385 7.115 -34.921 1.00 80.38 86 TYR A O 1
ATOM 638 N N . HIS A 1 87 ? 20.403 9.036 -34.346 1.00 70.75 87 HIS A N 1
ATOM 639 C CA . HIS A 1 87 ? 19.625 9.903 -35.216 1.00 70.75 87 HIS A CA 1
ATOM 640 C C . HIS A 1 87 ? 20.573 10.517 -36.247 1.00 70.75 87 HIS A C 1
ATOM 642 O O . HIS A 1 87 ? 21.587 11.099 -35.881 1.00 70.75 87 HIS A O 1
ATOM 648 N N . PHE A 1 88 ? 20.264 10.329 -37.533 1.00 68.56 88 PHE A N 1
ATOM 649 C CA . PHE A 1 88 ? 21.052 10.879 -38.643 1.00 68.56 88 PHE A CA 1
ATOM 650 C C . PHE A 1 88 ? 20.665 12.334 -38.967 1.00 68.56 88 PHE A C 1
ATOM 652 O O . PHE A 1 88 ? 21.504 13.101 -39.422 1.00 68.56 88 PHE A O 1
ATOM 659 N N . TRP A 1 89 ? 19.416 12.728 -38.690 1.00 66.62 89 TRP A N 1
ATOM 660 C CA . TRP A 1 89 ? 18.913 14.089 -38.901 1.00 66.62 89 TRP A CA 1
ATOM 661 C C . TRP A 1 89 ? 18.715 14.812 -37.556 1.00 66.62 89 TRP A C 1
ATOM 663 O O . TRP A 1 89 ? 18.143 14.194 -36.648 1.00 66.62 89 TRP A O 1
ATOM 673 N N . PRO A 1 90 ? 19.147 16.082 -37.409 1.00 64.56 90 PRO A N 1
ATOM 674 C CA . PRO A 1 90 ? 18.961 16.853 -36.176 1.00 64.56 90 PRO A CA 1
ATOM 675 C C . PRO A 1 90 ? 17.476 17.095 -35.872 1.00 64.56 90 PRO A C 1
ATOM 677 O O . PRO A 1 90 ? 16.695 17.343 -36.793 1.00 64.56 90 PRO A O 1
ATOM 680 N N . ARG A 1 91 ? 17.074 17.059 -34.593 1.00 65.62 91 ARG A N 1
ATOM 681 C CA . ARG A 1 91 ? 15.757 17.554 -34.154 1.00 65.62 91 ARG A CA 1
ATOM 682 C C . ARG A 1 91 ? 15.842 19.008 -33.699 1.00 65.62 91 ARG A C 1
ATOM 684 O O . ARG A 1 91 ? 16.918 19.550 -33.453 1.00 65.62 91 ARG A O 1
ATOM 691 N N . GLU A 1 92 ? 14.678 19.634 -33.574 1.00 57.16 92 GLU A N 1
ATOM 692 C CA . GLU A 1 92 ? 14.533 20.955 -32.971 1.00 57.16 92 GLU A CA 1
ATOM 693 C C . GLU A 1 92 ? 15.099 20.923 -31.535 1.00 57.16 92 GLU A C 1
ATOM 695 O O . GLU A 1 92 ? 14.613 20.175 -30.689 1.00 57.16 92 GLU A O 1
ATOM 700 N N . GLY A 1 93 ? 16.185 21.669 -31.297 1.00 60.72 93 GLY A N 1
ATOM 701 C CA . GLY A 1 93 ? 16.930 21.687 -30.029 1.00 60.72 93 GLY A CA 1
ATOM 702 C C . GLY A 1 93 ? 18.288 20.966 -30.030 1.00 60.72 93 GLY A C 1
ATOM 703 O O . GLY A 1 93 ? 19.054 21.160 -29.091 1.00 60.72 93 GLY A O 1
ATOM 704 N N . ASP A 1 94 ? 18.631 20.206 -31.079 1.00 63.16 94 ASP A N 1
ATOM 705 C CA . ASP A 1 94 ? 19.886 19.432 -31.141 1.00 63.16 94 ASP A CA 1
ATOM 706 C C . ASP A 1 94 ? 21.063 20.184 -31.803 1.00 63.16 94 ASP A C 1
ATOM 708 O O . ASP A 1 94 ? 22.181 19.667 -31.827 1.00 63.16 94 ASP A O 1
ATOM 712 N N . TRP A 1 95 ? 20.851 21.387 -32.360 1.00 49.34 95 TRP A N 1
ATOM 713 C CA . TRP A 1 95 ? 21.862 22.097 -33.163 1.00 49.34 95 TRP A CA 1
ATOM 714 C C . TRP A 1 95 ? 22.256 23.470 -32.585 1.00 49.34 95 TRP A C 1
ATOM 716 O O . TRP A 1 95 ? 21.379 24.244 -32.200 1.00 49.34 95 TRP A O 1
ATOM 726 N N . PRO A 1 96 ? 23.553 23.839 -32.579 1.00 55.84 96 PRO A N 1
ATOM 727 C CA . PRO A 1 96 ? 24.082 24.984 -31.825 1.00 55.84 96 PRO A CA 1
ATOM 728 C C . PRO A 1 96 ? 23.807 26.373 -32.444 1.00 55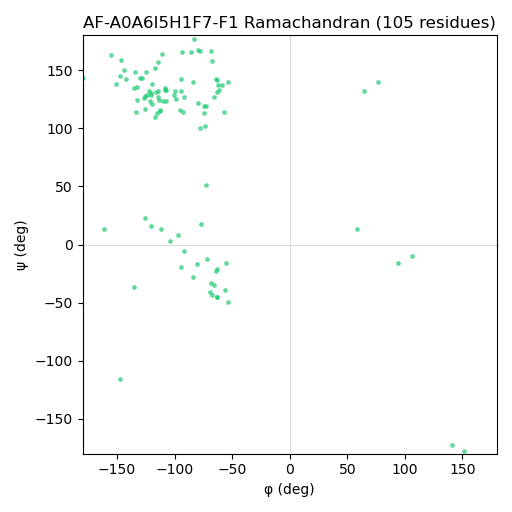.84 96 PRO A C 1
ATOM 730 O O . PRO A 1 96 ? 24.465 27.340 -32.070 1.00 55.84 96 PRO A O 1
ATOM 733 N N . PHE A 1 97 ? 22.854 26.508 -33.374 1.00 54.66 97 PHE A N 1
ATOM 734 C CA . PHE A 1 97 ? 22.600 27.760 -34.108 1.00 54.66 97 PHE A CA 1
ATOM 735 C C . PHE A 1 97 ? 21.153 28.275 -34.037 1.00 54.66 97 PHE A C 1
ATOM 737 O O . PHE A 1 97 ? 20.752 29.066 -34.888 1.00 54.66 97 PHE A O 1
ATOM 744 N N . SER A 1 98 ? 20.354 27.900 -33.031 1.00 56.84 98 SER A N 1
ATOM 745 C CA . SER A 1 98 ? 18.981 28.415 -32.855 1.00 56.84 98 SER A CA 1
ATOM 746 C C . SER A 1 98 ? 18.933 29.882 -32.373 1.00 56.84 98 SER A C 1
ATOM 748 O O . SER A 1 98 ? 18.289 30.196 -31.373 1.00 56.84 98 SER A O 1
ATOM 750 N N . GLY A 1 99 ? 19.652 30.783 -33.049 1.00 52.75 99 GLY A N 1
ATOM 751 C CA . GLY A 1 99 ? 19.797 32.184 -32.652 1.00 52.75 99 GLY A CA 1
ATOM 752 C C . GLY A 1 99 ? 20.269 33.161 -33.735 1.00 52.75 99 GLY A C 1
ATOM 753 O O . GLY A 1 99 ? 20.615 34.284 -33.387 1.00 52.75 99 GLY A O 1
ATOM 754 N N . ALA A 1 100 ? 20.279 32.802 -35.023 1.00 45.62 100 ALA A N 1
ATOM 755 C CA . ALA A 1 100 ? 20.541 33.769 -36.093 1.00 45.62 100 ALA A CA 1
ATOM 756 C C . ALA A 1 100 ? 19.410 33.733 -37.124 1.00 45.62 100 ALA A C 1
ATOM 758 O O . ALA A 1 100 ? 19.140 32.703 -37.735 1.00 45.62 100 ALA A O 1
ATOM 759 N N . GLY A 1 101 ? 18.706 34.858 -37.242 1.00 47.75 101 GLY A N 1
ATOM 760 C CA . GLY A 1 101 ? 17.590 35.026 -38.158 1.00 47.75 101 GLY A CA 1
ATOM 761 C C . GLY A 1 101 ? 17.988 35.007 -39.636 1.00 47.75 101 GLY A C 1
ATOM 762 O O . GLY A 1 101 ? 19.113 35.338 -39.988 1.00 47.75 101 GLY A O 1
ATOM 763 N N . THR A 1 102 ? 16.971 34.699 -40.445 1.00 48.22 102 THR A N 1
ATOM 764 C CA . THR A 1 102 ? 16.767 35.041 -41.865 1.00 48.22 102 THR A CA 1
ATOM 765 C C . THR A 1 102 ? 17.744 34.486 -42.923 1.00 48.22 102 THR A C 1
ATOM 767 O O . THR A 1 102 ? 18.946 34.704 -42.834 1.00 48.22 102 THR A O 1
ATOM 770 N N . ALA A 1 103 ? 17.136 33.936 -43.997 1.00 47.62 103 ALA A N 1
ATOM 771 C CA . ALA A 1 103 ? 17.657 33.652 -45.356 1.00 47.62 103 ALA A CA 1
ATOM 772 C C . ALA A 1 103 ? 18.577 32.412 -45.515 1.00 47.62 103 ALA A C 1
ATOM 774 O O . ALA A 1 103 ? 19.409 32.155 -44.658 1.00 47.62 103 ALA A O 1
ATOM 775 N N . ASP A 1 104 ? 18.536 31.562 -46.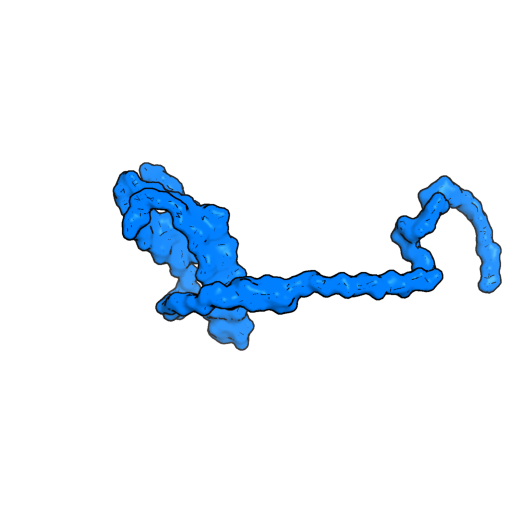554 1.00 50.06 104 ASP A N 1
ATOM 776 C CA . ASP A 1 104 ? 17.751 31.401 -47.795 1.00 50.06 104 ASP A CA 1
ATOM 777 C C . ASP A 1 104 ? 17.801 29.905 -48.208 1.00 50.06 104 ASP A C 1
ATOM 779 O O . ASP A 1 104 ? 18.640 29.148 -47.717 1.00 50.06 104 ASP A O 1
ATOM 783 N N . GLY A 1 105 ? 16.894 29.459 -49.088 1.00 46.53 105 GLY A N 1
ATOM 784 C CA . GLY A 1 105 ? 16.768 28.050 -49.496 1.00 46.53 105 GLY A CA 1
ATOM 785 C C . GLY A 1 105 ? 17.721 27.578 -50.602 1.00 46.53 105 GLY A C 1
ATOM 786 O O . GLY A 1 105 ? 18.448 28.380 -51.174 1.00 46.53 105 GLY A O 1
ATOM 787 N N . ALA A 1 106 ? 17.660 26.277 -50.927 1.00 41.75 106 ALA A N 1
ATOM 788 C CA . ALA A 1 106 ? 17.876 25.700 -52.265 1.00 41.75 106 ALA A CA 1
ATOM 789 C C . ALA A 1 106 ? 17.724 24.163 -52.257 1.00 41.75 106 ALA A C 1
ATOM 791 O O . ALA A 1 106 ? 18.222 23.511 -51.341 1.00 41.75 106 ALA A O 1
ATOM 792 N N . GLY A 1 107 ? 17.154 23.629 -53.348 1.00 37.00 107 GLY A N 1
ATOM 793 C CA . GLY A 1 107 ? 17.588 22.367 -53.975 1.00 37.00 107 GLY A CA 1
ATOM 794 C C . GLY A 1 107 ? 16.812 21.109 -53.641 1.00 37.00 107 GLY A C 1
ATOM 795 O O . GLY A 1 107 ? 17.261 20.397 -52.722 1.00 37.00 107 GLY A O 1
#

Nearest PDB structures (foldseek):
  8c27-assembly1_A  TM=2.126E-01  e=3.181E+00  Streptococcus agalactiae

Radius of gyration: 25.73 Å; Cα contacts (8 Å, |Δi|>4): 92; chains: 1; bounding box: 44×48×78 Å

Sequence (107 aa):
MAPAYACGCGAMVPGPATRIAVSDEQSVLRWDGRQEQIVMRLTVGGDAGRAAWIMPVPHRAAVRLGDPALFAQLAGAVAPVHRTRYHFWPREGDWPFSGAGTADGAG

Solvent-accessible surface area (backbone atoms only — not comparable to full-atom values): 7644 Å² total; per-residue (Å²): 134,81,82,62,68,69,50,102,79,34,35,55,46,53,44,89,98,42,44,72,48,76,82,44,79,49,77,48,81,46,73,76,90,84,54,79,45,78,48,75,50,74,44,74,49,68,77,43,94,52,68,48,77,47,65,91,63,101,72,87,83,88,88,73,89,71,70,86,59,51,65,58,53,49,54,63,74,68,49,87,76,93,75,92,80,89,74,94,69,83,55,97,86,72,58,102,64,92,82,71,83,84,90,82,90,83,136

Secondary structure (DSSP, 8-state):
-PPP-EETTEEEEEPTT--EEEEEEEEEEEE-SS-EEEEEEEEEEES-S-EEEE---SS-----PPPTTHHHHHHHHT---------SS--TTSSTTTT--------

Mean predicted aligned error: 11.92 Å

pLDDT: mean 79.86, std 17.15, range [37.0, 96.12]

Foldseek 3Di:
DDDFPQDPFWTKAADPPWDKDFPDKDWDWDDPPPDIDIDIDTDMDIPGPDIDTDGDDPDDDDDDHDDPCVVVVVCVVPPDDDDDDDDPDDDDPRDPPPDDDDDDDDD